Protein AF-A0A936GIC5-F1 (afdb_monomer_lite)

Sequence (67 aa):
MTNQFYLNQKVRVKAGSQMIKGAVRDIDKDQRYYLIQTEYGTQLLEPKSNIEPDYDANRFSEGYKAF

Structure (mmCIF, N/CA/C/O backbone):
data_AF-A0A936GIC5-F1
#
_entry.id   AF-A0A936GIC5-F1
#
loop_
_atom_site.group_PDB
_atom_site.id
_atom_site.type_symbol
_atom_site.label_atom_id
_atom_site.label_alt_id
_atom_site.label_comp_id
_atom_site.label_asym_id
_atom_site.label_entity_id
_atom_site.label_seq_id
_atom_site.pdbx_PDB_ins_code
_atom_site.Cartn_x
_atom_site.Cartn_y
_atom_site.Cartn_z
_atom_site.occupancy
_atom_site.B_iso_or_equiv
_atom_sit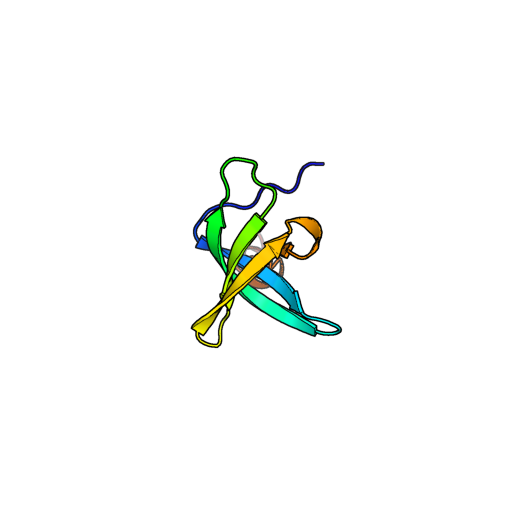e.auth_seq_id
_atom_site.auth_comp_id
_atom_site.auth_asym_id
_atom_site.auth_atom_id
_atom_site.pdbx_PDB_model_num
ATOM 1 N N . MET A 1 1 ? -19.634 1.706 -3.524 1.00 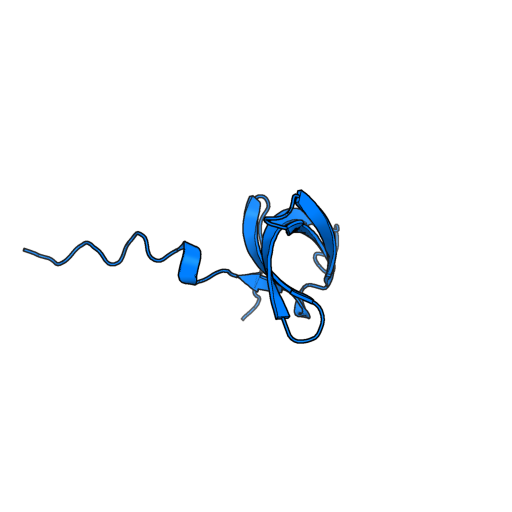48.72 1 MET A N 1
ATOM 2 C CA . MET A 1 1 ? -18.601 0.753 -3.986 1.00 48.72 1 MET A CA 1
ATOM 3 C C . MET A 1 1 ? -17.487 0.749 -2.955 1.00 48.72 1 MET A C 1
ATOM 5 O O . MET A 1 1 ? -17.001 1.822 -2.622 1.00 48.72 1 MET A O 1
ATOM 9 N N . THR A 1 2 ? -17.136 -0.406 -2.393 1.00 54.62 2 THR A N 1
ATOM 10 C CA . THR A 1 2 ? -16.138 -0.500 -1.317 1.00 54.62 2 THR A CA 1
ATOM 11 C C . THR A 1 2 ? -14.831 -1.018 -1.914 1.00 54.62 2 THR A C 1
ATOM 13 O O . THR A 1 2 ? -14.723 -2.208 -2.177 1.00 54.62 2 THR A O 1
ATOM 16 N N . ASN A 1 3 ? -13.840 -0.149 -2.144 1.00 64.44 3 ASN A N 1
ATOM 17 C CA . ASN A 1 3 ? -12.515 -0.582 -2.618 1.00 64.44 3 ASN A CA 1
ATOM 18 C C . ASN A 1 3 ? -11.781 -1.305 -1.485 1.00 64.44 3 ASN A C 1
ATOM 20 O O . ASN A 1 3 ? -11.203 -0.661 -0.618 1.00 64.44 3 ASN A O 1
ATOM 24 N N . GLN A 1 4 ? -11.880 -2.626 -1.409 1.00 79.12 4 GLN A N 1
ATOM 25 C CA . GLN A 1 4 ? -11.086 -3.434 -0.484 1.00 79.12 4 GLN A CA 1
ATOM 26 C C . GLN A 1 4 ? -9.753 -3.784 -1.151 1.00 7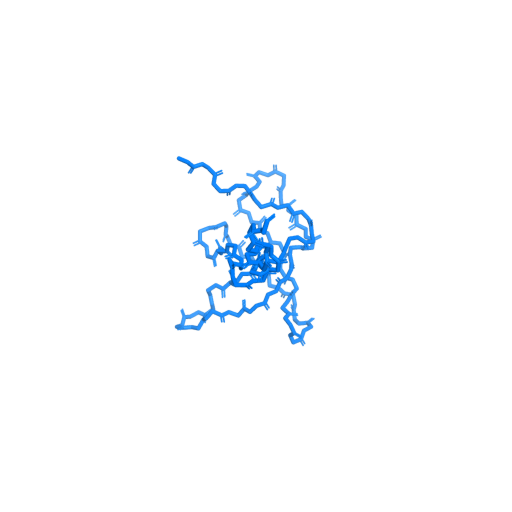9.12 4 GLN A C 1
ATOM 28 O O . GLN A 1 4 ? -9.754 -4.212 -2.306 1.00 79.12 4 GLN A O 1
ATOM 33 N N . PHE A 1 5 ? -8.638 -3.572 -0.444 1.00 88.75 5 PHE A N 1
ATOM 34 C CA . PHE A 1 5 ? -7.314 -3.966 -0.925 1.00 88.75 5 PHE A CA 1
ATOM 35 C C . PHE A 1 5 ? -6.885 -5.291 -0.298 1.00 88.75 5 PHE A C 1
ATOM 37 O O . PHE A 1 5 ? -7.289 -5.615 0.818 1.00 88.75 5 PHE A O 1
ATOM 44 N N . TYR A 1 6 ? -6.055 -6.045 -1.011 1.00 90.25 6 TYR A N 1
ATOM 45 C CA . TYR A 1 6 ? -5.593 -7.373 -0.606 1.00 90.25 6 TYR A CA 1
ATOM 46 C C . TYR A 1 6 ? -4.076 -7.409 -0.440 1.00 90.25 6 TYR A C 1
ATOM 48 O O . TYR A 1 6 ? -3.355 -6.616 -1.043 1.00 90.25 6 TYR A O 1
ATOM 56 N N . LEU A 1 7 ? -3.579 -8.359 0.355 1.00 92.88 7 LEU A N 1
ATOM 57 C CA . LEU A 1 7 ? -2.143 -8.589 0.515 1.00 92.88 7 LEU A CA 1
ATOM 58 C C . LEU A 1 7 ? -1.467 -8.817 -0.845 1.00 92.88 7 LEU A C 1
ATOM 60 O O . LEU A 1 7 ? -2.004 -9.488 -1.723 1.00 92.88 7 LEU A O 1
ATOM 64 N N . ASN A 1 8 ? -0.269 -8.259 -1.002 1.00 91.69 8 ASN A N 1
ATOM 65 C CA . ASN A 1 8 ? 0.543 -8.230 -2.221 1.00 91.69 8 ASN A CA 1
ATOM 66 C C . ASN A 1 8 ? -0.102 -7.539 -3.436 1.00 91.69 8 ASN A C 1
ATOM 68 O O . ASN A 1 8 ? 0.486 -7.545 -4.520 1.00 91.69 8 ASN A O 1
ATOM 72 N N . GLN A 1 9 ? -1.267 -6.903 -3.282 1.00 91.81 9 GLN A N 1
ATOM 73 C CA . GLN A 1 9 ? -1.862 -6.112 -4.350 1.00 91.81 9 GLN A CA 1
ATOM 74 C C . GLN A 1 9 ? -0.982 -4.902 -4.665 1.00 91.81 9 GLN A C 1
ATOM 76 O O . GLN A 1 9 ? -0.575 -4.168 -3.761 1.00 91.81 9 GLN A O 1
ATOM 81 N N . LYS A 1 10 ? -0.729 -4.679 -5.958 1.00 92.31 10 LYS A N 1
ATOM 82 C CA . LYS A 1 10 ? -0.061 -3.472 -6.448 1.00 92.31 10 LYS A CA 1
ATOM 83 C C . LYS A 1 10 ? -0.997 -2.273 -6.320 1.00 92.31 10 LYS A C 1
ATOM 85 O O . LYS A 1 10 ? -2.129 -2.293 -6.810 1.00 92.31 10 LYS A O 1
ATOM 90 N N . VAL A 1 11 ? -0.516 -1.241 -5.648 1.00 93.00 11 VAL A N 1
ATOM 91 C CA . VAL A 1 11 ? -1.258 -0.021 -5.339 1.00 93.00 11 VAL A CA 1
ATOM 92 C C . VAL A 1 11 ? -0.376 1.200 -5.571 1.00 93.00 11 VAL A C 1
ATOM 94 O O . VAL A 1 11 ? 0.847 1.107 -5.678 1.00 93.00 11 VAL A O 1
ATOM 97 N N . ARG A 1 12 ? -1.008 2.363 -5.629 1.00 92.88 12 ARG A N 1
ATOM 98 C CA . ARG A 1 12 ? -0.3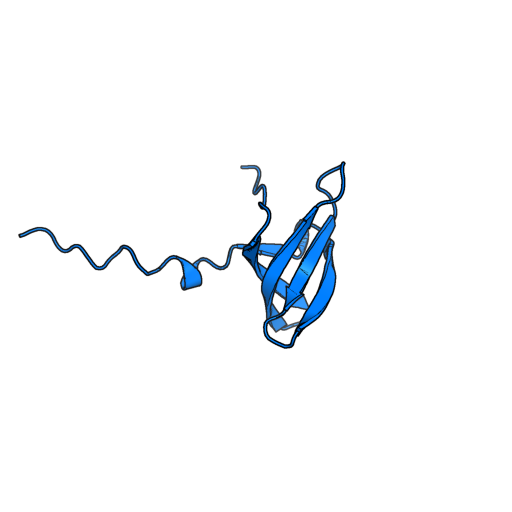68 3.670 -5.588 1.00 92.88 12 ARG A CA 1
ATOM 99 C C . ARG A 1 12 ? -0.813 4.364 -4.316 1.00 92.88 12 ARG A C 1
ATOM 101 O O . ARG A 1 12 ? -1.989 4.319 -3.968 1.00 92.88 12 ARG A O 1
ATOM 108 N N . VAL A 1 13 ? 0.121 4.999 -3.629 1.00 93.06 13 VAL A N 1
ATOM 109 C CA . VAL A 1 13 ? -0.149 5.704 -2.383 1.00 93.06 13 VAL A CA 1
ATOM 110 C C . VAL A 1 13 ? 0.129 7.187 -2.542 1.00 93.06 13 VAL A C 1
ATOM 112 O O . VAL A 1 13 ? 1.124 7.582 -3.153 1.00 93.06 13 VAL A O 1
ATOM 115 N N . LYS A 1 14 ? -0.778 8.011 -2.027 1.00 91.50 14 LYS A N 1
ATOM 116 C CA . LYS A 1 14 ? -0.696 9.463 -2.104 1.00 91.50 14 LYS A CA 1
ATOM 117 C C . LYS A 1 14 ? 0.251 9.991 -1.031 1.00 91.50 14 LYS A C 1
ATOM 119 O O . LYS A 1 14 ? -0.127 10.109 0.129 1.00 91.50 14 LYS A O 1
ATOM 124 N N . ALA A 1 15 ? 1.462 10.358 -1.435 1.00 85.12 15 ALA A N 1
ATOM 125 C CA . ALA A 1 15 ? 2.458 11.001 -0.587 1.00 85.12 15 ALA A CA 1
ATOM 126 C C . ALA A 1 15 ? 2.584 12.480 -0.987 1.00 85.12 15 ALA A C 1
ATOM 128 O O . ALA A 1 15 ? 3.294 12.846 -1.927 1.00 85.12 15 ALA A O 1
ATOM 129 N N . GLY A 1 16 ? 1.836 13.347 -0.299 1.00 84.88 16 GLY A N 1
ATOM 130 C CA . GLY A 1 16 ? 1.748 14.768 -0.645 1.00 84.88 16 GLY A CA 1
ATOM 131 C C . GLY A 1 16 ? 1.101 14.986 -2.019 1.00 84.88 16 GLY A C 1
ATOM 132 O O . GLY A 1 16 ? -0.054 14.611 -2.231 1.00 84.88 16 GLY A O 1
ATOM 133 N N . SER A 1 17 ? 1.846 15.598 -2.945 1.00 86.50 17 SER A N 1
ATOM 134 C CA . SER A 1 17 ? 1.402 15.857 -4.327 1.00 86.50 17 SER A CA 1
ATOM 135 C C . SER A 1 17 ? 1.762 14.739 -5.310 1.00 86.50 17 SER A C 1
ATOM 137 O O . SER A 1 17 ? 1.480 14.866 -6.500 1.00 86.50 17 SER A O 1
ATOM 139 N N . GLN A 1 18 ? 2.414 13.670 -4.847 1.00 87.56 18 GLN A N 1
ATOM 140 C CA . GLN A 1 18 ? 2.882 12.575 -5.693 1.00 87.56 18 GLN A CA 1
ATOM 141 C C . GLN A 1 18 ? 2.162 11.268 -5.361 1.00 87.56 18 GLN A C 1
ATOM 143 O O . GLN A 1 18 ? 1.782 11.015 -4.217 1.00 87.56 18 GLN A O 1
ATOM 148 N N . MET A 1 19 ? 2.004 10.425 -6.381 1.00 90.94 19 MET A N 1
ATOM 149 C CA . MET A 1 19 ? 1.541 9.049 -6.230 1.00 90.94 19 MET A CA 1
ATOM 150 C C . MET A 1 19 ? 2.749 8.123 -6.337 1.00 90.94 19 MET A C 1
ATOM 152 O O . MET A 1 19 ? 3.422 8.107 -7.366 1.00 90.94 19 MET A O 1
ATOM 156 N N . ILE A 1 20 ? 3.022 7.359 -5.284 1.00 92.44 20 ILE A N 1
ATOM 157 C CA . ILE A 1 20 ? 4.158 6.433 -5.212 1.00 92.44 20 ILE A CA 1
ATOM 158 C C . ILE A 1 20 ? 3.646 5.009 -5.405 1.00 92.44 20 ILE A C 1
ATOM 160 O O . ILE A 1 20 ? 2.674 4.612 -4.762 1.00 92.44 20 ILE A O 1
ATOM 164 N N . LYS A 1 21 ? 4.289 4.219 -6.270 1.00 93.06 21 LYS A N 1
ATOM 165 C CA . LYS A 1 21 ? 3.915 2.814 -6.472 1.00 93.06 21 LYS A CA 1
ATOM 166 C C . LYS A 1 21 ? 4.395 1.947 -5.314 1.00 93.06 21 LYS A C 1
ATOM 168 O O . LYS A 1 21 ? 5.476 2.157 -4.762 1.00 93.06 21 LYS A O 1
ATOM 173 N N . GLY A 1 22 ? 3.606 0.937 -4.973 1.00 94.38 22 GLY A N 1
ATOM 174 C CA . GLY A 1 22 ? 3.946 -0.030 -3.943 1.00 94.38 22 GLY A CA 1
ATOM 175 C C . GLY A 1 22 ? 3.065 -1.273 -3.962 1.00 94.38 22 GLY A C 1
ATOM 176 O O . GLY A 1 22 ? 2.245 -1.474 -4.858 1.00 94.38 22 GLY A O 1
ATOM 177 N N . ALA A 1 23 ? 3.249 -2.122 -2.960 1.00 94.94 23 ALA A N 1
ATOM 178 C CA . ALA A 1 23 ? 2.448 -3.316 -2.739 1.00 94.94 23 ALA A CA 1
ATOM 179 C C . ALA A 1 23 ? 1.990 -3.396 -1.283 1.00 94.94 23 ALA A C 1
ATOM 181 O O . ALA A 1 23 ? 2.761 -3.102 -0.368 1.00 94.94 23 ALA A O 1
ATOM 182 N N . VAL A 1 24 ? 0.749 -3.832 -1.068 1.00 94.88 24 VAL A N 1
ATOM 183 C CA . VAL A 1 24 ? 0.215 -4.079 0.277 1.00 94.88 24 VAL A CA 1
ATOM 184 C C . VAL A 1 24 ? 0.992 -5.225 0.927 1.00 94.88 24 VAL A C 1
ATOM 186 O O . VAL A 1 24 ? 1.098 -6.311 0.361 1.00 94.88 24 VAL A O 1
ATOM 189 N N . ARG A 1 25 ? 1.532 -5.002 2.120 1.00 96.12 25 ARG A N 1
ATOM 190 C CA . ARG A 1 25 ? 2.258 -5.999 2.919 1.00 96.12 25 ARG A CA 1
ATOM 191 C C . ARG A 1 25 ? 1.511 -6.428 4.161 1.00 96.12 25 ARG A C 1
ATOM 193 O O . ARG A 1 25 ? 1.659 -7.576 4.559 1.00 96.12 25 ARG A O 1
ATOM 200 N N . ASP A 1 26 ? 0.711 -5.535 4.724 1.00 95.88 26 ASP A N 1
ATOM 201 C CA . ASP A 1 26 ? -0.113 -5.828 5.887 1.00 95.88 26 ASP A CA 1
ATOM 202 C C . ASP A 1 26 ? -1.397 -4.995 5.858 1.00 95.88 26 ASP A C 1
ATOM 204 O O . ASP A 1 26 ? -1.461 -3.951 5.197 1.00 95.88 26 ASP A O 1
ATOM 208 N N . ILE A 1 27 ? -2.425 -5.475 6.550 1.00 94.31 27 ILE A N 1
ATOM 209 C CA . ILE A 1 27 ? -3.746 -4.858 6.630 1.00 94.31 27 ILE A CA 1
ATOM 210 C C . ILE A 1 27 ? -4.181 -4.889 8.089 1.00 94.31 27 ILE A C 1
ATOM 212 O O . ILE A 1 27 ? -4.272 -5.957 8.693 1.00 94.31 27 ILE A O 1
ATOM 216 N N . ASP A 1 28 ? -4.488 -3.719 8.644 1.00 93.56 28 ASP A N 1
ATOM 217 C CA . ASP A 1 28 ? -5.030 -3.643 9.997 1.00 93.56 28 ASP A CA 1
ATOM 218 C C . ASP A 1 28 ? -6.372 -4.395 10.103 1.00 93.56 28 ASP A C 1
ATOM 220 O O . ASP A 1 28 ? -7.128 -4.490 9.132 1.00 93.56 28 ASP A O 1
ATOM 224 N N . LYS A 1 29 ? -6.704 -4.901 11.297 1.00 88.81 29 LYS A N 1
ATOM 225 C CA . LYS A 1 29 ? -7.915 -5.708 11.542 1.00 88.81 29 LYS A CA 1
ATOM 226 C C . LYS A 1 29 ? -9.196 -4.996 11.109 1.00 88.81 29 LYS A C 1
ATOM 228 O O . LYS A 1 29 ? -10.108 -5.639 10.592 1.00 88.81 29 LYS A O 1
ATOM 233 N N . ASP A 1 30 ? -9.233 -3.673 11.263 1.00 89.94 30 ASP A N 1
ATOM 234 C CA . ASP A 1 30 ? -10.380 -2.841 10.894 1.00 89.94 30 ASP A CA 1
ATOM 235 C C . ASP A 1 30 ? -10.363 -2.410 9.414 1.00 89.94 30 ASP A C 1
ATOM 237 O O . ASP A 1 30 ? -11.239 -1.666 8.972 1.00 89.94 30 ASP A O 1
ATOM 241 N N . GLN A 1 31 ? -9.352 -2.821 8.638 1.00 86.69 31 GLN A N 1
ATOM 242 C CA . GLN A 1 31 ? -9.147 -2.460 7.228 1.00 86.69 31 GLN A CA 1
ATOM 243 C C . GLN A 1 31 ? -9.121 -0.942 6.968 1.00 86.69 31 GLN A C 1
ATOM 245 O O . GLN A 1 31 ? -9.450 -0.475 5.869 1.00 86.69 31 GLN A O 1
ATOM 250 N N . ARG A 1 32 ? -8.735 -0.164 7.986 1.00 91.50 32 ARG A N 1
ATOM 251 C CA . ARG A 1 32 ? -8.620 1.301 7.926 1.00 91.50 32 ARG A CA 1
ATOM 252 C C . ARG A 1 32 ? -7.256 1.749 7.423 1.00 91.50 32 ARG A C 1
ATOM 254 O O . ARG A 1 32 ? -7.187 2.715 6.665 1.00 91.50 32 ARG A O 1
ATOM 261 N N . TYR A 1 33 ? -6.211 1.024 7.809 1.00 94.00 33 TYR A N 1
ATOM 262 C CA . TYR A 1 33 ? -4.822 1.299 7.463 1.00 94.00 33 TYR A CA 1
ATOM 263 C C . TYR A 1 33 ? -4.184 0.083 6.803 1.00 94.00 33 TYR A C 1
ATOM 265 O O . TYR A 1 33 ? -4.508 -1.060 7.131 1.00 94.00 33 TYR A O 1
ATOM 273 N N . TYR A 1 34 ? -3.277 0.351 5.873 1.00 94.81 34 TYR A N 1
ATOM 274 C CA . TYR A 1 34 ? -2.553 -0.663 5.123 1.00 94.81 34 TYR A CA 1
ATOM 275 C C . TYR A 1 34 ? -1.071 -0.323 5.173 1.00 94.81 34 TYR A C 1
ATOM 277 O O . TYR A 1 34 ? -0.680 0.833 4.995 1.00 94.81 34 TYR A O 1
ATOM 285 N N . LEU A 1 35 ? -0.248 -1.341 5.394 1.00 96.12 35 LEU A N 1
ATOM 286 C CA . LEU A 1 35 ? 1.194 -1.219 5.268 1.00 96.12 35 LEU A CA 1
ATOM 287 C C . LEU A 1 35 ? 1.561 -1.436 3.803 1.00 96.12 35 LEU A C 1
ATOM 289 O O . LEU A 1 35 ? 1.341 -2.518 3.263 1.00 96.12 35 LEU A O 1
ATOM 293 N N . ILE A 1 36 ? 2.121 -0.424 3.156 1.00 95.75 36 ILE A N 1
ATOM 294 C CA . ILE A 1 36 ? 2.538 -0.454 1.758 1.00 95.75 36 ILE A CA 1
ATOM 295 C C . ILE A 1 36 ? 4.059 -0.467 1.700 1.00 95.75 36 ILE A C 1
ATOM 297 O O . ILE A 1 36 ? 4.710 0.429 2.227 1.00 95.75 36 ILE A O 1
ATOM 301 N N . GLN A 1 37 ? 4.642 -1.449 1.019 1.00 96.19 37 GLN A N 1
ATOM 302 C CA . GLN A 1 37 ? 6.046 -1.379 0.627 1.00 96.19 37 GLN A CA 1
ATOM 303 C C . GLN A 1 37 ? 6.143 -0.691 -0.730 1.00 96.19 37 GLN A C 1
ATOM 305 O O . GLN A 1 37 ? 5.618 -1.204 -1.719 1.00 96.19 37 GLN A O 1
ATOM 310 N N . THR A 1 38 ? 6.795 0.465 -0.778 1.00 93.94 38 THR A N 1
ATOM 311 C CA . THR A 1 38 ? 7.007 1.227 -2.007 1.00 93.94 38 THR A CA 1
ATOM 312 C C . THR A 1 38 ? 8.020 0.541 -2.920 1.00 93.94 38 THR A C 1
ATOM 314 O O . THR A 1 38 ? 8.797 -0.316 -2.494 1.00 93.94 38 THR A O 1
ATOM 317 N N . GLU A 1 39 ? 8.048 0.946 -4.18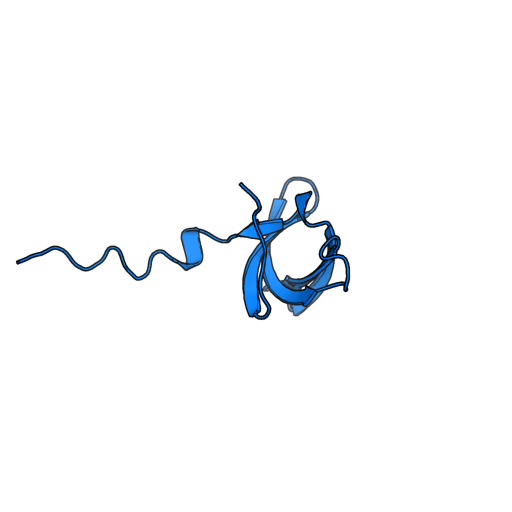8 1.00 90.50 39 GLU A N 1
ATOM 318 C CA . GLU A 1 39 ? 9.046 0.486 -5.164 1.00 90.50 39 GLU A CA 1
ATOM 319 C C . GLU A 1 39 ? 10.496 0.807 -4.760 1.00 90.50 39 GLU A C 1
ATOM 321 O O . GLU A 1 39 ? 11.418 0.103 -5.162 1.00 90.50 39 GLU A O 1
ATOM 326 N N . TYR A 1 40 ? 10.694 1.812 -3.902 1.00 90.06 40 TYR A N 1
ATOM 327 C CA . TYR A 1 40 ? 11.998 2.200 -3.356 1.00 90.06 40 TYR A CA 1
ATOM 328 C C . TYR A 1 40 ? 12.418 1.373 -2.128 1.00 90.06 40 TYR A C 1
ATOM 330 O O . TYR A 1 40 ? 13.469 1.623 -1.546 1.00 90.06 40 TYR A O 1
ATOM 338 N N . GLY A 1 41 ? 11.599 0.404 -1.704 1.00 90.38 41 GLY A N 1
ATOM 339 C CA . GLY A 1 41 ? 11.863 -0.457 -0.548 1.00 90.38 41 GLY A CA 1
ATOM 340 C C . GLY A 1 41 ? 11.407 0.111 0.800 1.00 90.38 41 GLY A C 1
ATOM 341 O O . GLY A 1 41 ? 11.461 -0.605 1.800 1.00 90.38 41 GLY A O 1
ATOM 342 N N . THR A 1 42 ? 10.907 1.348 0.839 1.00 92.94 42 THR A N 1
ATOM 343 C CA . THR A 1 42 ? 10.367 1.987 2.050 1.00 92.94 42 THR A CA 1
ATOM 344 C C . THR A 1 42 ? 9.008 1.396 2.420 1.00 92.94 42 THR A C 1
ATOM 346 O O . THR A 1 42 ? 8.194 1.113 1.545 1.00 92.94 42 THR A O 1
ATOM 349 N N . GLN A 1 43 ? 8.727 1.241 3.713 1.00 95.00 43 GLN A N 1
ATOM 350 C CA . GLN A 1 43 ? 7.405 0.844 4.203 1.00 95.00 43 GLN A CA 1
ATOM 351 C C . GLN A 1 43 ? 6.633 2.068 4.705 1.00 95.00 43 GLN A C 1
ATOM 353 O O . GLN A 1 43 ? 7.168 2.860 5.477 1.00 95.00 43 GLN A O 1
ATOM 358 N N . LEU A 1 44 ? 5.385 2.219 4.264 1.00 93.12 44 LEU A N 1
ATOM 359 C CA . LEU A 1 44 ? 4.490 3.324 4.607 1.00 93.12 44 LEU A CA 1
ATOM 360 C C . LEU A 1 44 ? 3.186 2.771 5.183 1.00 93.12 44 LEU A C 1
ATOM 362 O O . LEU A 1 44 ? 2.555 1.918 4.563 1.00 93.12 44 LEU A O 1
ATOM 366 N N . LEU A 1 45 ? 2.778 3.253 6.356 1.00 94.56 45 LEU A N 1
ATOM 367 C CA . LEU A 1 45 ? 1.476 2.937 6.943 1.00 94.56 45 LEU A CA 1
ATOM 368 C C . LEU A 1 45 ? 0.484 4.031 6.556 1.00 94.56 45 LEU A C 1
ATOM 370 O O . LEU A 1 45 ? 0.586 5.154 7.043 1.00 94.56 45 LEU A O 1
ATOM 374 N N . GLU A 1 46 ? -0.471 3.706 5.691 1.00 94.00 46 GLU A N 1
ATOM 375 C CA . GLU A 1 46 ? -1.329 4.707 5.053 1.00 94.00 46 GLU A CA 1
ATOM 376 C C . GLU A 1 46 ? -2.812 4.344 5.199 1.00 94.00 46 GLU A C 1
ATOM 378 O O . GLU A 1 46 ? -3.179 3.162 5.139 1.00 94.00 46 GLU A O 1
ATOM 383 N N . PRO A 1 47 ? -3.697 5.334 5.426 1.00 93.19 47 PRO A N 1
ATOM 384 C CA . PRO A 1 47 ? -5.124 5.086 5.478 1.00 93.19 47 PRO A CA 1
ATOM 385 C C . PRO A 1 47 ? -5.631 4.676 4.098 1.00 93.19 47 PRO A C 1
ATOM 387 O O . PRO A 1 47 ? -5.158 5.152 3.066 1.00 93.19 47 PRO A O 1
ATOM 390 N N . LYS A 1 48 ? -6.681 3.858 4.081 1.00 89.75 48 LYS A N 1
ATOM 391 C CA . LYS A 1 48 ? -7.360 3.398 2.864 1.00 89.75 48 LYS A CA 1
ATOM 392 C C . LYS A 1 48 ? -7.672 4.517 1.864 1.00 89.75 48 LYS A C 1
ATOM 394 O O . LYS A 1 48 ? -7.624 4.288 0.663 1.00 89.75 48 LYS A O 1
ATOM 399 N N . SER A 1 49 ? -8.014 5.711 2.349 1.00 91.00 49 SER A N 1
ATOM 400 C CA . SER A 1 49 ? -8.348 6.875 1.518 1.00 91.00 49 SER A CA 1
ATOM 401 C C . SER A 1 49 ? -7.169 7.431 0.718 1.00 91.00 49 SER A C 1
ATOM 403 O O . SER A 1 49 ? -7.393 8.111 -0.277 1.00 91.00 49 SER A O 1
ATOM 405 N N . ASN A 1 50 ? -5.934 7.165 1.149 1.00 92.38 50 ASN A N 1
ATOM 406 C CA . ASN A 1 50 ? -4.714 7.600 0.467 1.00 92.38 50 ASN A CA 1
ATOM 407 C C . ASN A 1 50 ? -4.199 6.554 -0.525 1.00 92.38 50 ASN A C 1
ATOM 409 O O . ASN A 1 50 ? -3.179 6.780 -1.173 1.00 92.38 50 ASN A O 1
ATOM 413 N N . ILE A 1 51 ? -4.865 5.403 -0.619 1.00 91.81 51 ILE A N 1
ATOM 414 C CA . ILE A 1 51 ? -4.419 4.271 -1.416 1.00 91.81 51 ILE A CA 1
ATOM 415 C C . ILE A 1 51 ? -5.378 4.103 -2.582 1.00 91.81 51 ILE A C 1
ATOM 417 O O . ILE A 1 51 ? -6.596 4.040 -2.424 1.00 91.81 51 ILE A O 1
ATOM 421 N N . GLU A 1 52 ? -4.804 3.995 -3.766 1.00 91.56 52 GLU A N 1
ATOM 422 C CA . GLU A 1 52 ? -5.512 3.710 -4.998 1.00 91.56 52 GLU A CA 1
ATOM 423 C C . GLU A 1 52 ? -4.950 2.425 -5.600 1.00 91.56 52 GLU A C 1
ATOM 425 O O . GLU A 1 52 ? -3.747 2.179 -5.521 1.00 91.56 52 GLU A O 1
ATOM 430 N N . PRO A 1 53 ? -5.772 1.574 -6.221 1.00 88.44 53 PRO A N 1
ATOM 431 C CA . PRO A 1 53 ? -5.235 0.433 -6.948 1.00 88.44 53 PRO A CA 1
ATOM 432 C C . PRO A 1 53 ? -4.417 0.934 -8.146 1.00 88.44 53 PRO A C 1
ATOM 434 O O . PRO A 1 53 ? -4.772 1.919 -8.800 1.00 88.44 53 PRO A O 1
ATOM 437 N N . ASP A 1 54 ? -3.304 0.261 -8.435 1.00 84.50 54 ASP A N 1
ATOM 438 C CA . ASP A 1 54 ? -2.507 0.579 -9.616 1.00 84.50 54 ASP A CA 1
ATOM 439 C C . ASP A 1 54 ? -3.171 -0.037 -10.858 1.00 84.50 54 ASP A C 1
ATOM 441 O O . ASP A 1 54 ? -2.873 -1.166 -11.250 1.00 84.50 54 ASP A O 1
ATOM 445 N N . TYR A 1 55 ? -4.123 0.692 -11.452 1.00 69.06 55 TYR A N 1
ATOM 446 C CA . TYR A 1 55 ? -4.853 0.245 -12.645 1.00 69.06 55 TYR A CA 1
ATOM 447 C C . TYR A 1 55 ? -3.943 0.073 -13.873 1.00 69.06 55 TYR A C 1
ATOM 449 O O . TYR A 1 55 ? -4.262 -0.720 -14.757 1.00 69.06 55 TYR A O 1
ATOM 457 N N . ASP A 1 56 ? -2.782 0.739 -13.902 1.00 64.62 56 ASP A N 1
ATOM 458 C CA . ASP A 1 56 ? -1.801 0.601 -14.982 1.00 64.62 56 ASP A CA 1
ATOM 459 C C . ASP A 1 56 ? -1.015 -0.720 -14.879 1.00 64.62 56 ASP A C 1
ATOM 461 O O . ASP A 1 56 ? -0.582 -1.268 -15.893 1.00 64.62 56 ASP A O 1
ATOM 465 N N . ALA A 1 57 ? -0.887 -1.296 -13.676 1.00 55.84 57 ALA A N 1
ATOM 466 C CA . ALA A 1 57 ? -0.227 -2.590 -13.459 1.00 55.84 57 ALA A CA 1
ATOM 467 C C . ALA A 1 57 ? -1.061 -3.797 -13.930 1.00 55.84 57 ALA A C 1
ATOM 469 O O . ALA A 1 57 ? -0.512 -4.891 -14.072 1.00 55.84 57 ALA A O 1
ATOM 470 N N . ASN A 1 58 ? -2.358 -3.600 -14.191 1.00 51.47 58 ASN A N 1
ATOM 471 C CA . ASN A 1 58 ? -3.278 -4.624 -14.694 1.00 51.47 58 ASN A CA 1
ATOM 472 C C . ASN A 1 58 ? -3.527 -4.534 -16.209 1.00 51.47 58 ASN A C 1
ATOM 474 O O . ASN A 1 58 ? -4.332 -5.295 -16.740 1.00 51.47 58 ASN A O 1
ATOM 478 N N . ARG A 1 59 ? -2.806 -3.680 -16.947 1.00 49.19 59 ARG A N 1
ATOM 479 C CA . ARG A 1 59 ? -2.927 -3.564 -18.412 1.00 49.19 59 ARG A CA 1
ATOM 480 C C . ARG A 1 59 ? -2.205 -4.690 -19.178 1.00 49.19 59 ARG A C 1
ATOM 482 O O . ARG A 1 59 ? -1.674 -4.466 -20.259 1.00 49.19 59 ARG A O 1
ATOM 489 N N . PHE A 1 60 ? -2.165 -5.904 -18.624 1.00 48.59 60 PHE A N 1
ATOM 490 C CA . PHE A 1 60 ? -1.600 -7.098 -19.273 1.00 48.59 60 PHE A CA 1
ATOM 491 C C . PHE A 1 60 ? -2.661 -8.045 -19.861 1.00 48.59 60 PHE A C 1
ATOM 493 O O . PHE A 1 60 ? -2.317 -9.138 -20.300 1.00 48.59 60 PHE A O 1
ATOM 500 N N . SER A 1 61 ? -3.934 -7.644 -19.939 1.00 48.94 61 SER A N 1
ATOM 501 C CA . SER A 1 61 ? -4.992 -8.480 -20.539 1.00 48.94 61 SER A CA 1
ATOM 502 C C . SER A 1 61 ? -5.894 -7.787 -21.569 1.00 48.94 61 SER A C 1
ATOM 504 O O . SER A 1 61 ? -6.876 -8.380 -21.994 1.00 48.94 61 SER A O 1
ATOM 506 N N . GLU A 1 62 ? -5.533 -6.606 -22.084 1.00 43.31 62 GLU A N 1
ATOM 507 C CA . GLU A 1 62 ? -6.173 -6.034 -23.293 1.00 43.31 62 GLU A CA 1
ATOM 508 C C . GLU A 1 62 ? -5.316 -6.226 -24.558 1.00 43.31 62 GLU A C 1
ATOM 510 O O . GLU A 1 62 ? -5.291 -5.401 -25.467 1.00 43.31 62 GLU A O 1
ATOM 515 N N . GLY A 1 63 ? -4.584 -7.340 -24.609 1.00 48.84 63 GLY A N 1
ATOM 516 C CA . GLY A 1 63 ? -3.842 -7.793 -25.788 1.00 48.84 63 GLY A CA 1
ATOM 517 C C . GLY A 1 63 ? -4.539 -8.896 -26.589 1.00 48.84 63 GLY A C 1
ATOM 518 O O . GLY A 1 63 ? -3.990 -9.327 -27.598 1.00 48.84 63 GLY A O 1
ATOM 519 N N . TYR A 1 64 ? -5.721 -9.374 -26.179 1.00 50.62 64 TYR A N 1
ATOM 520 C CA . TYR A 1 64 ? -6.453 -10.390 -26.941 1.00 50.62 64 TYR A CA 1
ATOM 521 C C . TYR A 1 64 ? -7.471 -9.723 -27.870 1.00 50.62 64 TYR A C 1
ATOM 523 O O . TYR A 1 64 ? -8.653 -9.584 -27.562 1.00 50.62 64 TYR A O 1
ATOM 531 N N . LYS A 1 65 ? -6.976 -9.260 -29.021 1.00 50.94 65 LYS A N 1
ATOM 532 C CA . LYS A 1 65 ? -7.816 -8.930 -30.173 1.00 50.94 65 LYS A CA 1
ATOM 533 C C . LYS A 1 65 ? -8.339 -10.261 -30.720 1.00 50.94 65 LYS A C 1
ATOM 535 O O . LYS A 1 65 ? -7.539 -11.108 -31.106 1.00 50.94 65 LYS A O 1
ATOM 540 N N . ALA A 1 66 ? -9.654 -10.452 -30.685 1.00 48.03 66 ALA A N 1
ATOM 541 C CA . ALA A 1 66 ? -10.313 -11.580 -31.331 1.00 48.03 66 ALA A CA 1
ATOM 542 C C . ALA A 1 66 ? -9.872 -11.682 -32.803 1.00 48.03 66 ALA A C 1
ATOM 544 O O . ALA A 1 66 ? -9.843 -10.665 -33.504 1.00 48.03 66 ALA A O 1
ATOM 545 N N . PHE A 1 67 ? -9.546 -12.899 -33.233 1.00 52.69 67 PHE A N 1
ATOM 546 C CA . PHE A 1 67 ? -9.488 -13.313 -34.631 1.00 52.69 67 PHE A CA 1
ATOM 547 C C . PHE A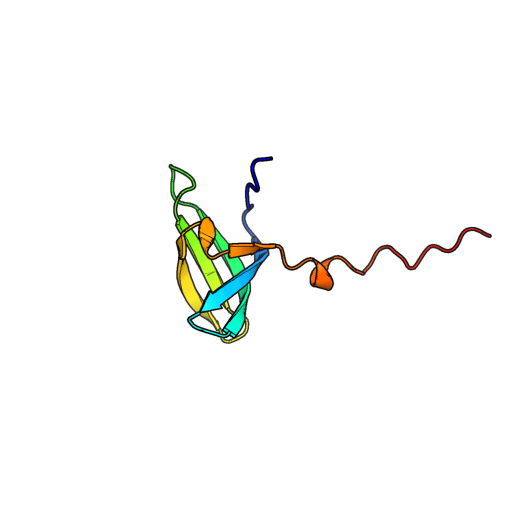 1 67 ? -10.467 -14.466 -34.821 1.00 52.69 67 PHE A C 1
ATOM 549 O O . PHE A 1 67 ? -10.508 -15.335 -33.919 1.00 52.69 67 PHE A O 1
#

Foldseek 3Di:
DDDQADFQFWKWFDDDPDTFIFGFHDADPVNQWTWTQTPVRDTDIGGPVRIGGPPVVPVPPPPDDDD

Radius of gyration: 13.46 Å; chains: 1; bounding box: 31×29×46 Å

pLDDT: mean 82.43, std 17.02, range [43.31, 96.19]

Secondary structure (DSSP, 8-state):
------TT-EEEEEETTEEEEEEEEEE-TTSSEEEEEETTS-EEEEEGGGEEE-GGGGTTSS-----